Protein AF-A0A6B0Y0T6-F1 (afdb_monomer)

Secondary structure (DSSP, 8-state):
----EE--SSTTTS-TTTSTT-EE--S-HHHHHHHHT--TT-EEEE----HHHHHHHHHHHHHS--SEEEE-S-HHHHHHHHHHHHHTT--HHHHTTEESS-S--S---SHHHHHHHHHHHHHHHHH-TTSS--TT-

Organism: NCBI:txid2604844

Structure (mmCIF, N/CA/C/O backbone):
data_AF-A0A6B0Y0T6-F1
#
_entry.id   AF-A0A6B0Y0T6-F1
#
loop_
_atom_site.group_PDB
_atom_site.id
_atom_site.type_symbol
_atom_site.label_atom_id
_atom_site.label_alt_id
_atom_site.label_comp_id
_atom_site.label_asym_id
_atom_site.label_entity_id
_atom_site.label_seq_id
_atom_site.pdbx_PDB_ins_code
_atom_site.Cartn_x
_atom_site.Cartn_y
_atom_site.Cartn_z
_atom_site.occupancy
_atom_site.B_iso_or_equiv
_atom_site.auth_seq_id
_atom_site.auth_comp_id
_atom_site.auth_asym_id
_atom_site.auth_atom_id
_atom_site.pdbx_PDB_model_num
ATOM 1 N N . GLY A 1 1 ? -4.517 -17.921 -3.798 1.00 86.56 1 GLY A N 1
ATOM 2 C CA . GLY A 1 1 ? -3.474 -16.888 -3.679 1.00 86.56 1 GLY A CA 1
ATOM 3 C C . GLY A 1 1 ? -4.054 -15.558 -4.100 1.00 86.56 1 GLY A C 1
ATOM 4 O O . GLY A 1 1 ? -5.245 -15.515 -4.394 1.00 86.56 1 GLY A O 1
ATOM 5 N N . TYR A 1 2 ? -3.241 -14.508 -4.113 1.00 93.19 2 TYR A N 1
ATOM 6 C CA . TYR A 1 2 ? -3.598 -13.241 -4.753 1.00 93.19 2 TYR A CA 1
ATOM 7 C C . TYR A 1 2 ? -3.265 -13.329 -6.248 1.00 93.19 2 TYR A C 1
ATOM 9 O O . TYR A 1 2 ? -2.287 -13.985 -6.604 1.00 93.19 2 TYR A O 1
ATOM 17 N N . ASP A 1 3 ? -4.090 -12.717 -7.097 1.00 94.56 3 ASP A N 1
ATOM 18 C CA . ASP A 1 3 ? -3.724 -12.412 -8.484 1.00 94.56 3 ASP A CA 1
ATOM 19 C C . ASP A 1 3 ? -2.913 -11.114 -8.452 1.00 94.56 3 ASP A C 1
ATOM 21 O O . ASP A 1 3 ? -3.455 -10.060 -8.115 1.00 94.56 3 ASP A O 1
ATOM 25 N N . VAL A 1 4 ? -1.600 -11.213 -8.656 1.00 94.44 4 VAL A N 1
ATOM 26 C CA . VAL A 1 4 ? -0.666 -10.105 -8.426 1.00 94.44 4 VAL A CA 1
ATOM 27 C C . VAL A 1 4 ? -0.458 -9.329 -9.719 1.00 94.44 4 VAL A C 1
ATOM 29 O O . VAL A 1 4 ? -0.255 -9.903 -10.787 1.00 94.44 4 VAL A O 1
ATOM 32 N N . ALA A 1 5 ? -0.486 -8.003 -9.607 1.00 94.69 5 ALA A N 1
ATOM 33 C CA . ALA A 1 5 ? -0.094 -7.111 -10.681 1.00 94.69 5 ALA A CA 1
ATOM 34 C C . ALA A 1 5 ? 0.827 -6.012 -10.154 1.00 94.69 5 ALA A C 1
ATOM 36 O O . ALA A 1 5 ? 0.622 -5.480 -9.062 1.00 94.69 5 ALA A O 1
ATOM 37 N N . LEU A 1 6 ? 1.840 -5.683 -10.946 1.00 94.94 6 LEU A N 1
ATOM 38 C CA . LEU A 1 6 ? 2.824 -4.650 -10.661 1.00 94.94 6 LEU A CA 1
ATOM 39 C C . LEU A 1 6 ? 2.556 -3.436 -11.547 1.00 94.94 6 LEU A C 1
ATOM 41 O O . LEU A 1 6 ? 2.232 -3.581 -12.721 1.00 94.94 6 LEU A O 1
ATOM 45 N N . CYS A 1 7 ? 2.721 -2.238 -11.003 1.00 94.62 7 CYS A N 1
ATOM 46 C CA . CYS A 1 7 ? 2.662 -1.006 -11.777 1.00 94.62 7 CYS A CA 1
ATOM 47 C C . CYS A 1 7 ? 3.765 -0.071 -11.294 1.00 94.62 7 CYS A C 1
ATOM 49 O O . CYS A 1 7 ? 3.822 0.274 -10.112 1.00 94.62 7 CYS A O 1
ATOM 51 N N . ASP A 1 8 ? 4.653 0.315 -12.202 1.00 92.38 8 ASP A N 1
ATOM 52 C CA . ASP A 1 8 ? 5.632 1.367 -11.971 1.00 92.38 8 ASP A CA 1
ATOM 53 C C . ASP A 1 8 ? 5.873 2.070 -13.314 1.00 92.38 8 ASP A C 1
ATOM 55 O O . ASP A 1 8 ? 6.250 1.397 -14.274 1.00 92.38 8 ASP A O 1
ATOM 59 N N . PRO A 1 9 ? 5.679 3.397 -13.414 1.00 89.88 9 PRO A N 1
ATOM 60 C CA . PRO A 1 9 ? 5.883 4.129 -14.664 1.00 89.88 9 PRO A CA 1
ATOM 61 C C . PRO A 1 9 ? 7.372 4.250 -15.032 1.00 89.88 9 PRO A C 1
ATOM 63 O O . PRO A 1 9 ? 7.724 4.871 -16.033 1.00 89.88 9 PRO A O 1
ATOM 66 N N . ARG A 1 10 ? 8.273 3.720 -14.194 1.00 88.19 10 ARG A N 1
ATOM 67 C CA . ARG A 1 10 ? 9.717 3.708 -14.410 1.00 88.19 10 ARG A CA 1
ATOM 68 C C . ARG A 1 10 ? 10.132 2.308 -14.860 1.00 88.19 10 ARG A C 1
ATOM 70 O O . ARG A 1 10 ? 10.229 1.391 -14.043 1.00 88.19 10 ARG A O 1
ATOM 77 N N . ASP A 1 11 ? 10.494 2.181 -16.133 1.00 74.69 11 ASP A N 1
ATOM 78 C CA . ASP A 1 11 ? 10.886 0.912 -16.774 1.00 74.69 11 ASP A CA 1
ATOM 79 C C . ASP A 1 11 ? 11.998 0.141 -16.036 1.00 74.69 11 ASP A C 1
ATOM 81 O O . ASP A 1 11 ? 12.087 -1.083 -16.109 1.00 74.69 11 ASP A O 1
ATOM 85 N N . SER A 1 12 ? 12.859 0.838 -15.289 1.00 76.81 12 SER A N 1
ATOM 86 C CA . SER A 1 12 ? 13.937 0.218 -14.509 1.00 76.81 12 SER A CA 1
ATOM 87 C C . SER A 1 12 ? 13.465 -0.497 -13.237 1.00 76.81 12 SER A C 1
ATOM 89 O O . SER A 1 12 ? 14.224 -1.278 -12.658 1.00 76.81 12 SER A O 1
ATOM 91 N N . PHE A 1 13 ? 12.239 -0.241 -12.774 1.00 75.44 13 PHE A N 1
ATOM 92 C CA . PHE A 1 13 ? 11.710 -0.790 -11.526 1.00 75.44 13 PHE A CA 1
ATOM 93 C C . PHE A 1 13 ? 10.759 -1.962 -11.748 1.00 75.44 13 PHE A C 1
ATOM 95 O O . PHE A 1 13 ? 10.817 -2.911 -10.961 1.00 75.44 13 PHE A O 1
ATOM 102 N N . ALA A 1 14 ? 9.959 -1.925 -12.814 1.00 76.62 14 ALA A N 1
ATOM 103 C CA . ALA A 1 14 ? 8.985 -2.949 -13.169 1.00 76.62 14 ALA A CA 1
ATOM 104 C C . ALA A 1 14 ? 9.295 -3.519 -14.561 1.00 76.62 14 ALA A C 1
ATOM 106 O O . ALA A 1 14 ? 8.908 -2.958 -15.580 1.00 76.62 14 ALA A O 1
ATOM 107 N N . SER A 1 15 ? 10.011 -4.644 -14.599 1.00 80.69 15 SER A N 1
ATOM 108 C CA . SER A 1 15 ? 10.348 -5.334 -15.845 1.00 80.69 15 SER A CA 1
ATOM 109 C C . SER A 1 15 ? 10.187 -6.846 -15.709 1.00 80.69 15 SER A C 1
ATOM 111 O O . SER A 1 15 ? 10.392 -7.414 -14.632 1.00 80.69 15 SER A O 1
ATOM 113 N N . ALA A 1 16 ? 9.870 -7.512 -16.821 1.00 82.06 16 ALA A N 1
ATOM 114 C CA . ALA A 1 16 ? 9.747 -8.970 -16.875 1.00 82.06 16 ALA A CA 1
ATOM 115 C C . ALA A 1 16 ? 11.064 -9.700 -16.552 1.00 82.06 16 ALA A C 1
ATOM 117 O O . ALA A 1 16 ? 11.039 -10.846 -16.118 1.00 82.06 16 ALA A O 1
ATOM 118 N N . GLU A 1 17 ? 12.215 -9.045 -16.731 1.00 85.88 17 GLU A N 1
ATOM 119 C CA . GLU A 1 17 ? 13.512 -9.589 -16.313 1.00 85.88 17 GLU A CA 1
ATOM 120 C C . GLU A 1 17 ? 13.613 -9.680 -14.784 1.00 85.88 17 GLU A C 1
ATOM 122 O O . GLU A 1 17 ? 14.126 -10.661 -14.248 1.00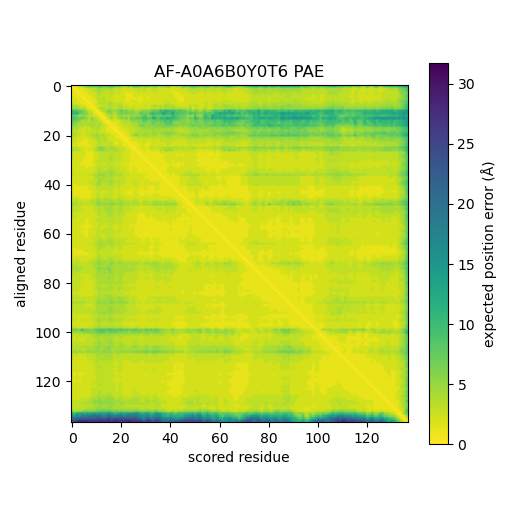 85.88 17 GLU A O 1
ATOM 127 N N . ARG A 1 18 ? 13.087 -8.675 -14.071 1.00 84.81 18 ARG A N 1
ATOM 128 C CA . ARG A 1 18 ? 13.112 -8.622 -12.606 1.00 84.81 18 ARG A CA 1
ATOM 129 C C . ARG A 1 18 ? 12.000 -9.452 -11.967 1.00 84.81 18 ARG A C 1
ATOM 131 O O . ARG A 1 18 ? 12.222 -10.040 -10.911 1.00 84.81 18 ARG A O 1
ATOM 138 N N . PHE A 1 19 ? 10.828 -9.490 -12.598 1.00 88.56 19 PHE A N 1
ATOM 139 C CA . PHE A 1 19 ? 9.658 -10.234 -12.129 1.00 88.56 19 PHE A CA 1
ATOM 140 C C . PHE A 1 19 ? 9.107 -11.132 -13.248 1.00 88.56 19 PHE A C 1
ATOM 142 O O . PHE A 1 19 ? 8.092 -10.813 -13.875 1.00 88.56 19 PHE A O 1
ATOM 149 N N . PRO A 1 20 ? 9.798 -12.243 -13.552 1.00 89.12 20 PRO A N 1
ATOM 150 C CA . PRO A 1 20 ? 9.399 -13.129 -14.635 1.00 89.12 20 PRO A CA 1
ATOM 151 C C . PRO A 1 20 ? 8.064 -13.812 -14.326 1.00 89.12 20 PRO A C 1
ATOM 153 O O . PRO A 1 20 ? 7.913 -14.460 -13.295 1.00 89.12 20 PRO A O 1
ATOM 156 N N . GLY A 1 21 ? 7.116 -13.704 -15.260 1.00 88.38 21 GLY A N 1
ATOM 157 C CA . GLY A 1 21 ? 5.792 -14.329 -15.157 1.00 88.38 21 GLY A CA 1
ATOM 158 C C . GLY A 1 21 ? 4.738 -13.503 -14.416 1.00 88.38 21 GLY A C 1
ATOM 159 O O . GLY A 1 21 ? 3.585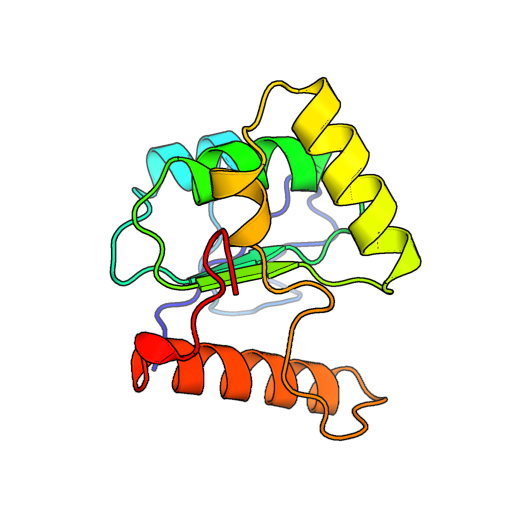 -13.926 -14.376 1.00 88.38 21 GLY A O 1
ATOM 160 N N . GLU A 1 22 ? 5.101 -12.334 -13.883 1.00 92.12 22 GLU A N 1
ATOM 161 C CA . GLU A 1 22 ? 4.156 -11.434 -13.219 1.00 92.12 22 GLU A CA 1
ATOM 162 C C . GLU A 1 22 ? 3.409 -10.542 -14.218 1.00 92.12 22 GLU A C 1
ATOM 164 O O . GLU A 1 22 ? 3.919 -10.196 -15.290 1.00 92.12 22 GLU A O 1
ATOM 169 N N . ARG A 1 23 ? 2.183 -10.146 -13.856 1.00 92.94 23 ARG A N 1
ATOM 170 C CA . ARG A 1 23 ? 1.390 -9.198 -14.646 1.00 92.94 23 ARG A CA 1
ATOM 171 C C . ARG A 1 23 ? 1.864 -7.772 -14.378 1.00 92.94 23 ARG A C 1
ATOM 173 O O . ARG A 1 23 ? 1.995 -7.370 -13.225 1.00 92.94 23 ARG A O 1
ATOM 180 N N . PHE A 1 24 ? 2.019 -6.983 -15.435 1.00 92.56 24 PHE A N 1
ATOM 181 C CA . PHE A 1 24 ? 2.281 -5.549 -15.341 1.00 92.56 24 PHE A CA 1
ATOM 182 C C . PHE A 1 24 ? 1.059 -4.764 -15.811 1.00 92.56 24 PHE A C 1
ATOM 184 O O . PHE A 1 24 ? 0.477 -5.095 -16.843 1.00 92.56 24 PHE A O 1
ATOM 191 N N . LEU A 1 25 ? 0.654 -3.755 -15.043 1.00 93.12 25 LEU A N 1
ATOM 192 C CA . LEU A 1 25 ? -0.319 -2.762 -15.485 1.00 93.12 25 LEU A CA 1
ATOM 193 C C . LEU A 1 25 ? 0.436 -1.612 -16.153 1.00 93.12 25 LEU A C 1
ATOM 195 O O . LEU A 1 25 ? 1.417 -1.109 -15.600 1.00 93.12 25 LEU A O 1
ATOM 199 N N . GLU A 1 26 ? -0.017 -1.218 -17.339 1.00 89.19 26 GLU A N 1
ATOM 200 C CA . GLU A 1 26 ? 0.603 -0.155 -18.130 1.00 89.19 26 GLU A CA 1
ATOM 201 C C . GLU A 1 26 ? 0.212 1.238 -17.618 1.00 89.19 26 GLU A C 1
ATOM 203 O O . GLU A 1 26 ? -0.903 1.442 -17.142 1.00 89.19 26 GLU A O 1
ATOM 208 N N . GLY A 1 27 ? 1.116 2.206 -17.787 1.00 91.06 27 GLY A N 1
ATOM 209 C CA . GLY A 1 27 ? 0.855 3.617 -17.504 1.00 91.06 27 GLY A CA 1
ATOM 210 C C . GLY A 1 27 ? 1.234 4.063 -16.093 1.00 91.06 27 GLY A C 1
ATOM 211 O O . GLY A 1 27 ? 2.010 3.412 -15.387 1.00 91.06 27 GLY A O 1
ATOM 212 N N . TRP A 1 28 ? 0.723 5.233 -15.709 1.00 95.56 28 TRP A N 1
ATOM 213 C CA . TRP A 1 28 ? 0.895 5.749 -14.354 1.00 95.56 28 TRP A CA 1
ATOM 214 C C . TRP A 1 28 ? -0.005 4.992 -13.367 1.00 95.56 28 TRP A C 1
ATOM 216 O O . TRP A 1 28 ? -1.081 4.544 -13.758 1.00 95.56 28 TRP A O 1
ATOM 226 N N . PRO A 1 29 ? 0.390 4.816 -12.089 1.00 96.62 29 PRO A N 1
ATOM 227 C CA . PRO A 1 29 ? -0.352 3.930 -11.192 1.00 96.62 29 PRO A CA 1
ATOM 228 C C . PRO A 1 29 ? -1.785 4.364 -10.890 1.00 96.62 29 PRO A C 1
ATOM 230 O O . PRO A 1 29 ? -2.624 3.511 -10.639 1.00 96.62 29 PRO A O 1
ATOM 233 N N . ASP A 1 30 ? -2.093 5.656 -10.916 1.00 97.38 30 ASP A N 1
ATOM 234 C CA . ASP A 1 30 ? -3.469 6.151 -10.847 1.00 97.38 30 ASP A CA 1
ATOM 235 C C . ASP A 1 30 ? -4.295 5.705 -12.059 1.00 97.38 30 ASP A C 1
ATOM 237 O O . ASP A 1 30 ? -5.312 5.037 -11.879 1.00 97.38 30 ASP A O 1
ATOM 241 N N . GLU A 1 31 ? -3.818 5.977 -13.276 1.00 97.31 31 GLU A N 1
ATOM 242 C CA . GLU A 1 31 ? -4.477 5.561 -14.525 1.00 97.31 31 GLU A CA 1
ATOM 243 C C . GLU A 1 31 ? -4.641 4.032 -14.596 1.00 97.31 31 GLU A C 1
ATOM 245 O O . GLU A 1 31 ? -5.701 3.512 -14.952 1.00 97.31 31 GLU A O 1
ATOM 250 N N . ALA A 1 32 ? -3.599 3.300 -14.201 1.00 96.69 32 ALA A N 1
ATOM 251 C CA . ALA A 1 32 ? -3.582 1.846 -14.166 1.00 96.69 32 ALA A CA 1
ATOM 252 C C . ALA A 1 32 ? -4.592 1.274 -13.162 1.00 96.69 32 ALA A C 1
ATOM 254 O O . ALA A 1 32 ? -5.270 0.292 -13.469 1.00 96.69 32 ALA A O 1
ATOM 255 N N . LEU A 1 33 ? -4.712 1.867 -11.968 1.00 97.56 33 LEU A N 1
ATOM 256 C CA . LEU A 1 33 ? -5.693 1.446 -10.965 1.00 97.56 33 LEU A CA 1
ATOM 257 C C . LEU A 1 33 ? -7.127 1.749 -11.420 1.00 97.56 33 LEU A C 1
ATOM 259 O O . 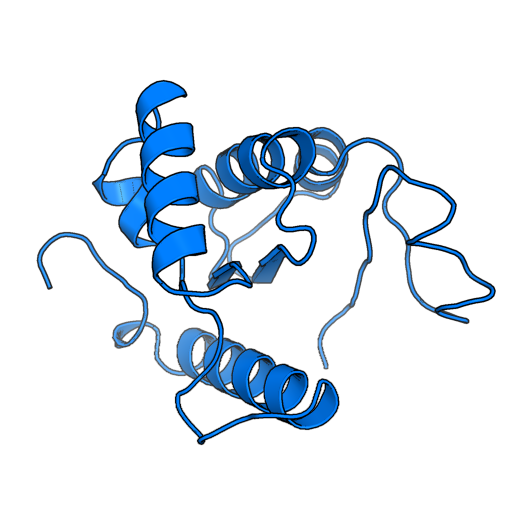LEU A 1 33 ? -8.003 0.899 -11.251 1.00 97.56 33 LEU A O 1
ATOM 263 N N . GLU A 1 34 ? -7.367 2.912 -12.032 1.00 96.75 34 GLU A N 1
ATOM 264 C CA . GLU A 1 34 ? -8.675 3.263 -12.602 1.00 96.75 34 GLU A CA 1
ATOM 265 C C . GLU A 1 34 ? -9.089 2.273 -13.696 1.00 96.75 34 GLU A C 1
ATOM 267 O O . GLU A 1 34 ? -10.196 1.732 -13.656 1.00 96.75 34 GLU A O 1
ATOM 272 N N . ALA A 1 35 ? -8.186 1.978 -14.634 1.00 96.69 35 ALA A N 1
ATOM 273 C CA . ALA A 1 35 ? -8.433 1.025 -15.712 1.00 96.69 35 ALA A CA 1
ATOM 274 C C . ALA A 1 35 ? -8.596 -0.417 -15.205 1.00 96.69 35 ALA A C 1
ATOM 276 O O . ALA A 1 35 ? -9.371 -1.188 -15.773 1.00 96.69 35 ALA A O 1
ATOM 277 N N . HIS A 1 36 ? -7.873 -0.792 -14.145 1.00 95.62 36 HIS A N 1
ATOM 278 C CA . HIS A 1 36 ? -7.958 -2.128 -13.563 1.00 95.62 36 HIS A CA 1
ATOM 279 C C . HIS A 1 36 ? -9.295 -2.386 -12.852 1.00 95.62 36 HIS A C 1
ATOM 281 O O . HIS A 1 36 ? -9.767 -3.522 -12.861 1.00 95.62 36 HIS A O 1
ATOM 287 N N . GLY A 1 37 ? -9.912 -1.350 -12.275 1.00 95.19 37 GLY A N 1
ATOM 288 C CA . GLY 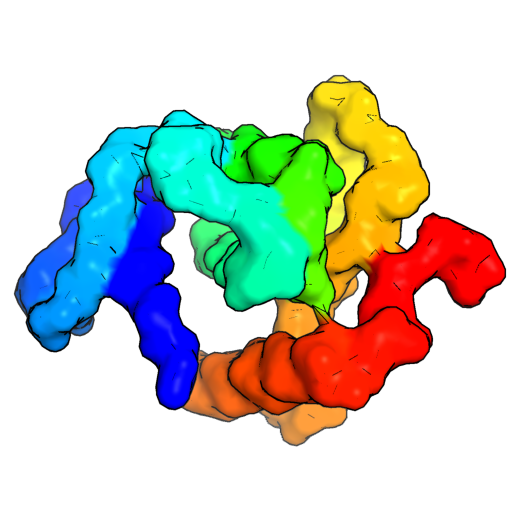A 1 37 ? -11.169 -1.464 -11.536 1.00 95.19 37 GLY A CA 1
ATOM 289 C C . GLY A 1 37 ? -10.966 -2.032 -10.131 1.00 95.19 37 GLY A C 1
ATOM 290 O O . GLY A 1 37 ? -11.250 -3.198 -9.871 1.00 95.19 37 GLY A O 1
ATOM 291 N N . VAL A 1 38 ? -10.475 -1.196 -9.214 1.00 97.88 38 VAL A N 1
ATOM 292 C CA . VAL A 1 38 ? -10.245 -1.569 -7.809 1.00 97.88 38 VAL A CA 1
ATOM 293 C C . VAL A 1 38 ? -11.578 -1.786 -7.080 1.00 97.88 38 VAL A C 1
ATOM 295 O O . VAL A 1 38 ? -12.387 -0.864 -6.971 1.00 97.88 38 VAL A O 1
ATOM 298 N N . ASP A 1 39 ? -11.791 -2.990 -6.547 1.00 97.12 39 ASP A N 1
ATOM 299 C CA . ASP A 1 39 ? -13.041 -3.405 -5.902 1.00 97.12 39 ASP A CA 1
ATOM 300 C C . ASP A 1 39 ? -12.848 -3.875 -4.446 1.00 97.12 39 ASP A C 1
ATOM 302 O O . ASP A 1 39 ? -11.746 -3.870 -3.889 1.00 97.12 39 ASP A O 1
ATOM 306 N N . ALA A 1 40 ? -13.936 -4.324 -3.812 1.00 96.88 40 ALA A N 1
ATOM 307 C CA . ALA A 1 40 ? -13.948 -4.816 -2.431 1.00 96.88 40 ALA A CA 1
ATOM 308 C C . ALA A 1 40 ? -13.093 -6.075 -2.170 1.00 96.88 40 ALA A C 1
ATOM 310 O O . ALA A 1 40 ? -12.964 -6.515 -1.024 1.00 96.88 40 ALA A O 1
ATOM 311 N N . ARG A 1 41 ? -12.520 -6.691 -3.207 1.00 96.38 41 ARG A N 1
ATOM 312 C CA . ARG A 1 41 ? -11.604 -7.836 -3.133 1.00 96.38 41 ARG A CA 1
ATOM 313 C C . ARG A 1 41 ? -10.177 -7.469 -3.538 1.00 96.38 41 ARG A C 1
ATOM 315 O O . ARG A 1 41 ? -9.307 -8.340 -3.485 1.00 96.38 41 ARG A O 1
ATOM 322 N N . THR A 1 42 ? -9.918 -6.213 -3.887 1.00 98.06 42 THR A N 1
ATOM 323 C CA . THR A 1 42 ? -8.584 -5.705 -4.198 1.00 98.06 42 THR A CA 1
ATOM 324 C C . THR A 1 42 ? -7.868 -5.207 -2.941 1.00 98.06 42 THR A C 1
ATOM 326 O O . THR A 1 42 ? -8.445 -4.517 -2.097 1.00 98.06 42 THR A O 1
ATOM 329 N N . ALA A 1 43 ? -6.582 -5.540 -2.840 1.00 98.31 43 ALA A N 1
ATOM 330 C CA . ALA A 1 43 ? -5.636 -4.905 -1.933 1.00 98.31 43 ALA A CA 1
ATOM 331 C C . ALA A 1 43 ? -4.670 -4.053 -2.756 1.00 98.31 43 ALA A C 1
ATOM 333 O O . ALA A 1 43 ? -4.134 -4.534 -3.755 1.00 98.31 43 ALA A O 1
ATOM 334 N N . VAL A 1 44 ? -4.427 -2.816 -2.331 1.00 98.31 44 VAL A N 1
ATOM 335 C CA . VAL A 1 44 ? -3.472 -1.909 -2.980 1.00 98.31 44 VAL A CA 1
ATOM 336 C C . VAL A 1 44 ? -2.314 -1.656 -2.026 1.00 98.31 44 VAL A C 1
ATOM 338 O O . VAL A 1 44 ? -2.537 -1.307 -0.870 1.00 98.31 44 VAL A O 1
ATOM 341 N N . VAL A 1 45 ? -1.076 -1.816 -2.499 1.00 97.94 45 VAL A N 1
ATOM 342 C CA . VAL A 1 45 ? 0.129 -1.551 -1.702 1.00 97.94 45 VAL A CA 1
ATOM 343 C C . VAL A 1 45 ? 1.075 -0.651 -2.481 1.00 97.94 45 VAL A C 1
ATOM 345 O O . VAL A 1 45 ? 1.487 -0.977 -3.590 1.00 97.94 45 VAL A O 1
ATOM 348 N N . THR A 1 46 ? 1.439 0.481 -1.885 1.00 97.06 46 THR A N 1
ATOM 349 C CA . THR A 1 46 ? 2.380 1.445 -2.474 1.00 97.06 46 THR A CA 1
ATOM 350 C C . THR A 1 46 ? 3.770 1.293 -1.861 1.00 97.06 46 THR A C 1
ATOM 352 O O . THR A 1 46 ? 3.921 1.271 -0.636 1.00 97.06 46 THR A O 1
ATOM 355 N N . LEU A 1 47 ? 4.792 1.181 -2.716 1.00 94.25 47 LEU A N 1
ATOM 356 C CA . LEU A 1 47 ? 6.171 0.856 -2.320 1.00 94.25 47 LEU A CA 1
ATOM 357 C C . LEU A 1 47 ? 7.205 1.914 -2.754 1.00 94.25 47 LEU A C 1
ATOM 359 O O . LEU A 1 47 ? 8.390 1.756 -2.465 1.00 94.25 47 LEU A O 1
ATOM 363 N N . SER A 1 48 ? 6.802 2.970 -3.474 1.00 89.88 48 SER A N 1
ATOM 364 C CA . SER A 1 48 ? 7.757 3.858 -4.157 1.00 89.88 48 SER A CA 1
ATOM 365 C C . SER A 1 48 ? 8.378 4.924 -3.249 1.00 89.88 48 SER A C 1
ATOM 367 O O . SER A 1 48 ? 9.508 5.351 -3.495 1.00 89.88 48 SER A O 1
ATOM 369 N N . HIS A 1 49 ? 7.640 5.363 -2.221 1.00 88.19 49 HIS A N 1
ATOM 370 C CA . HIS A 1 49 ? 7.925 6.549 -1.402 1.00 88.19 49 HIS A CA 1
ATOM 371 C C . HIS A 1 49 ? 7.999 7.874 -2.184 1.00 88.19 49 HIS A C 1
ATOM 373 O O . HIS A 1 49 ? 8.311 8.903 -1.581 1.00 88.19 49 HIS A O 1
ATOM 379 N N . ASP A 1 50 ? 7.738 7.878 -3.493 1.00 92.31 50 ASP A N 1
ATOM 380 C CA . ASP A 1 50 ? 7.722 9.082 -4.315 1.00 92.31 50 ASP A CA 1
ATOM 381 C C . ASP A 1 50 ? 6.310 9.679 -4.288 1.00 92.31 50 ASP A C 1
ATOM 383 O O . ASP A 1 50 ? 5.388 9.069 -4.832 1.00 92.31 50 ASP A O 1
ATOM 387 N N . PRO A 1 51 ? 6.095 10.870 -3.699 1.00 91.25 51 PRO A N 1
ATOM 388 C CA . PRO A 1 51 ? 4.772 11.480 -3.645 1.00 91.25 51 PRO A CA 1
ATOM 389 C C . PRO A 1 51 ? 4.150 11.720 -5.023 1.00 91.25 51 PRO A C 1
ATOM 391 O O . PRO A 1 51 ? 2.926 11.745 -5.115 1.00 91.25 51 PRO A O 1
ATOM 394 N N . LYS A 1 52 ? 4.954 11.880 -6.084 1.00 93.31 52 LYS A N 1
ATOM 395 C CA . LYS A 1 52 ? 4.440 12.045 -7.453 1.00 93.31 52 LYS A CA 1
ATOM 396 C C . LYS A 1 52 ? 3.802 10.769 -7.999 1.00 93.31 52 LYS A C 1
ATOM 398 O O . LYS A 1 52 ? 2.981 10.863 -8.900 1.00 93.31 52 LYS A O 1
ATOM 403 N N . ILE A 1 53 ? 4.186 9.611 -7.464 1.00 94.69 53 ILE A N 1
ATOM 404 C CA . ILE A 1 53 ? 3.683 8.294 -7.862 1.00 94.69 53 ILE A CA 1
ATOM 405 C C . ILE A 1 53 ? 2.641 7.808 -6.846 1.00 94.69 53 ILE A C 1
ATOM 407 O O . ILE A 1 53 ? 1.521 7.466 -7.216 1.00 94.69 53 ILE A O 1
ATOM 411 N N . ASP A 1 54 ? 2.982 7.823 -5.555 1.00 95.44 54 ASP A N 1
ATOM 412 C CA . ASP A 1 54 ? 2.131 7.285 -4.492 1.00 95.44 54 ASP A CA 1
ATOM 413 C C . ASP A 1 54 ? 0.868 8.139 -4.282 1.00 95.44 54 ASP A C 1
ATOM 415 O O . ASP A 1 54 ? -0.204 7.581 -4.072 1.00 95.44 54 ASP A O 1
ATOM 419 N N . THR A 1 55 ? 0.944 9.478 -4.329 1.00 96.56 55 THR A N 1
ATOM 420 C CA . THR A 1 55 ? -0.215 10.329 -3.979 1.00 96.56 55 THR A CA 1
ATOM 421 C C . THR A 1 55 ? -1.374 10.172 -4.968 1.00 96.56 55 THR A C 1
ATOM 423 O O . THR A 1 55 ? -2.494 9.950 -4.502 1.00 96.56 55 THR A O 1
ATOM 426 N N . PRO A 1 56 ? -1.167 10.234 -6.302 1.00 97.25 56 PRO A N 1
ATOM 427 C CA . PRO A 1 56 ? -2.244 9.972 -7.258 1.00 97.25 56 PRO A CA 1
ATOM 428 C C . PRO A 1 56 ? -2.825 8.559 -7.111 1.00 97.25 56 PRO A C 1
ATOM 430 O O . PRO A 1 56 ? -4.041 8.409 -7.012 1.00 97.25 56 PRO A O 1
ATOM 433 N N . ALA A 1 57 ? -1.971 7.539 -6.975 1.00 97.88 57 ALA A N 1
ATOM 434 C CA . ALA A 1 57 ? -2.401 6.149 -6.807 1.00 97.88 57 ALA A CA 1
ATOM 435 C C . ALA A 1 57 ? -3.265 5.948 -5.552 1.00 97.88 57 ALA A C 1
ATOM 437 O O . ALA A 1 57 ? -4.310 5.298 -5.589 1.00 97.88 57 ALA A O 1
ATOM 438 N N . LEU A 1 58 ? -2.856 6.544 -4.428 1.00 98.12 58 LEU A N 1
ATOM 439 C CA . LEU A 1 58 ? -3.611 6.487 -3.178 1.00 98.12 58 LEU A CA 1
ATOM 440 C C . LEU A 1 58 ? -4.951 7.203 -3.291 1.00 98.12 58 LEU A C 1
ATOM 442 O O . LEU A 1 58 ? -5.908 6.736 -2.691 1.00 98.12 58 LEU A O 1
ATOM 446 N N . ARG A 1 59 ? -5.063 8.299 -4.051 1.00 98.25 59 ARG A N 1
ATOM 447 C CA . ARG A 1 59 ? -6.360 8.963 -4.265 1.00 98.25 59 ARG A CA 1
ATOM 448 C C . ARG A 1 59 ? -7.359 8.025 -4.939 1.00 98.25 59 ARG A C 1
ATOM 450 O O . ARG A 1 59 ? -8.500 7.964 -4.491 1.00 98.25 59 ARG A O 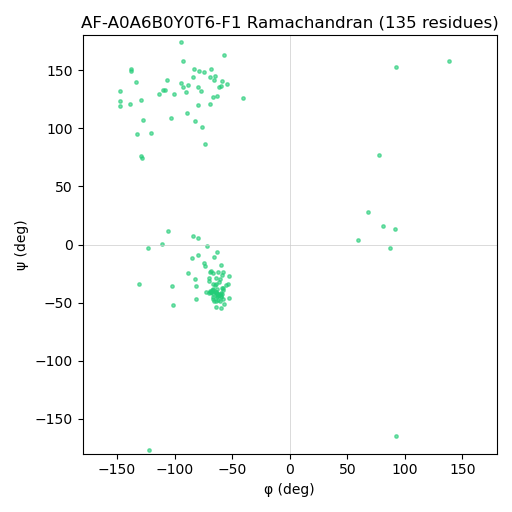1
ATOM 457 N N . VAL A 1 60 ? -6.914 7.270 -5.945 1.00 98.31 60 VAL A N 1
ATOM 458 C CA . VAL A 1 60 ? -7.734 6.250 -6.621 1.00 98.31 60 VAL A CA 1
ATOM 459 C C . VAL A 1 60 ? -8.064 5.093 -5.676 1.00 98.31 60 VAL A C 1
ATOM 461 O O . VAL A 1 60 ? -9.212 4.675 -5.568 1.00 98.31 60 VAL A O 1
ATOM 464 N N . ALA A 1 61 ? -7.082 4.595 -4.921 1.00 98.25 61 ALA A N 1
ATOM 465 C CA . ALA A 1 61 ? -7.325 3.519 -3.963 1.00 98.25 61 ALA A CA 1
ATOM 466 C C . 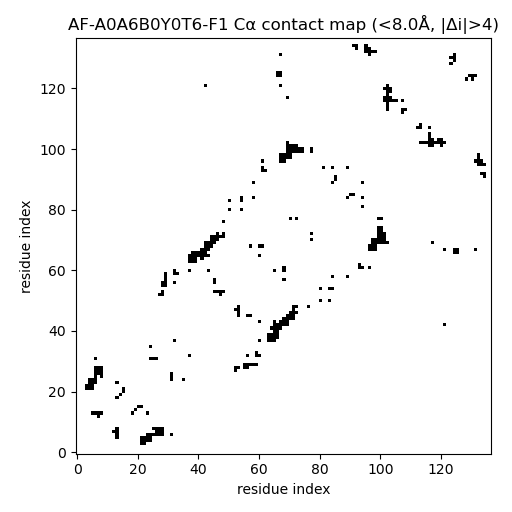ALA A 1 61 ? -8.318 3.939 -2.862 1.00 98.25 61 ALA A C 1
ATOM 468 O O . ALA A 1 61 ? -9.229 3.185 -2.525 1.00 98.25 61 ALA A O 1
ATOM 469 N N . LEU A 1 62 ? -8.185 5.153 -2.326 1.00 98.00 62 LEU A N 1
ATOM 470 C CA . LEU A 1 62 ? -9.031 5.687 -1.257 1.00 98.00 62 LEU A CA 1
ATOM 471 C C . LEU A 1 62 ? -10.464 5.988 -1.710 1.00 98.00 62 LEU A C 1
ATOM 473 O O . LEU A 1 62 ? -11.375 5.896 -0.888 1.00 98.00 62 LEU A O 1
ATOM 477 N N . SER A 1 63 ? -10.674 6.320 -2.987 1.00 97.25 63 SER A N 1
ATOM 478 C CA . SER A 1 63 ? -12.014 6.487 -3.566 1.00 97.25 63 SER A CA 1
ATOM 479 C C 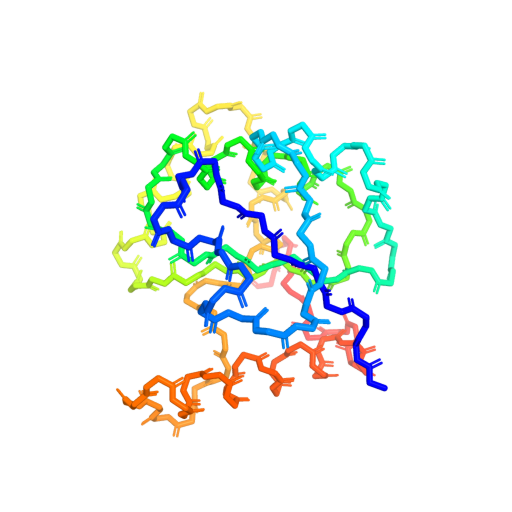. SER A 1 63 ? -12.690 5.157 -3.924 1.00 97.25 63 SER A C 1
ATOM 481 O O . SER A 1 63 ? -13.882 5.143 -4.227 1.00 97.25 63 SER A O 1
ATOM 483 N N . SER A 1 64 ? -11.956 4.042 -3.858 1.00 97.75 64 SER A N 1
ATOM 484 C CA . SER A 1 64 ? -12.446 2.699 -4.173 1.00 97.75 64 SER A CA 1
ATOM 485 C C . SER A 1 64 ? -12.942 1.922 -2.946 1.00 97.75 64 SER A C 1
ATOM 487 O O . SER A 1 64 ? -12.741 2.310 -1.786 1.00 97.75 64 SER A O 1
ATOM 489 N N . GLU A 1 65 ? -13.515 0.745 -3.199 1.00 96.44 65 GLU A N 1
ATOM 490 C CA . GLU A 1 65 ? -13.929 -0.205 -2.162 1.00 96.44 65 GLU A CA 1
ATOM 491 C C . GLU A 1 65 ? -12.795 -1.117 -1.659 1.00 96.44 65 GLU A C 1
ATOM 493 O O . GLU A 1 65 ? -13.072 -2.004 -0.852 1.00 96.44 65 GLU A O 1
ATOM 498 N N . ALA A 1 66 ? -11.534 -0.893 -2.072 1.00 98.25 66 ALA A N 1
ATOM 499 C CA . ALA A 1 66 ? -10.378 -1.709 -1.680 1.00 98.25 66 ALA A CA 1
ATOM 500 C C . ALA A 1 66 ? -10.416 -2.102 -0.198 1.00 98.25 66 ALA A C 1
ATOM 502 O O . ALA A 1 66 ? -10.515 -1.247 0.694 1.00 98.25 66 ALA A O 1
ATOM 503 N N . PHE A 1 67 ? -10.313 -3.403 0.079 1.00 97.69 67 PHE A N 1
ATOM 504 C CA . PHE A 1 67 ? -10.405 -3.888 1.456 1.00 97.69 67 PHE A CA 1
ATOM 505 C C . PHE A 1 67 ? -9.151 -3.564 2.276 1.00 97.69 67 PHE A C 1
ATOM 507 O O . PHE A 1 67 ? -9.201 -3.628 3.505 1.00 97.69 67 PHE A O 1
ATOM 514 N N . TYR A 1 68 ? -8.046 -3.252 1.594 1.00 98.38 68 TYR A N 1
ATOM 515 C CA . TYR A 1 68 ? -6.748 -2.955 2.179 1.00 98.38 68 TYR A CA 1
ATOM 516 C C . TYR A 1 68 ? -5.987 -1.934 1.333 1.00 98.38 68 TYR A C 1
ATOM 518 O O . TYR A 1 68 ? -5.889 -2.090 0.112 1.00 98.38 68 TYR A O 1
ATOM 526 N N . ILE A 1 69 ? -5.438 -0.909 1.989 1.00 98.50 69 ILE A N 1
ATOM 527 C CA . ILE A 1 69 ? -4.644 0.149 1.359 1.00 98.50 69 ILE A CA 1
ATOM 528 C C . ILE A 1 69 ? -3.372 0.332 2.188 1.00 98.50 69 ILE A C 1
ATOM 530 O O . ILE A 1 69 ? -3.355 1.047 3.185 1.00 98.50 69 ILE A O 1
ATOM 534 N N . GLY A 1 70 ? -2.304 -0.341 1.771 1.00 98.00 70 GLY A N 1
ATOM 535 C CA . GLY A 1 70 ? -1.015 -0.350 2.451 1.00 98.00 70 GLY A CA 1
ATOM 536 C C . GLY A 1 70 ? -0.037 0.686 1.898 1.00 98.00 70 GLY A C 1
ATOM 537 O O . GLY A 1 70 ? 0.104 0.878 0.684 1.00 98.00 70 GLY A O 1
ATOM 538 N N . ALA A 1 71 ? 0.694 1.336 2.796 1.00 97.38 71 ALA A N 1
ATOM 539 C CA . ALA A 1 71 ? 1.679 2.356 2.466 1.00 97.38 71 ALA A CA 1
ATOM 540 C C . ALA A 1 71 ? 3.040 2.071 3.107 1.00 97.38 71 ALA A C 1
ATOM 542 O O . ALA A 1 71 ? 3.230 2.287 4.308 1.00 97.38 71 ALA A O 1
ATOM 543 N N . LEU A 1 72 ? 4.024 1.654 2.302 1.00 95.44 72 LEU A N 1
ATOM 544 C CA . LEU A 1 72 ? 5.386 1.479 2.803 1.00 95.44 72 LEU A CA 1
ATOM 545 C C . LEU A 1 72 ? 5.996 2.823 3.225 1.00 95.44 72 LEU A C 1
ATOM 547 O O . LEU A 1 72 ? 5.786 3.872 2.602 1.00 95.44 72 LEU A O 1
ATOM 551 N N . GLY A 1 73 ? 6.757 2.778 4.317 1.00 91.81 73 GLY A N 1
ATOM 552 C CA . GLY A 1 73 ? 7.568 3.887 4.797 1.00 91.81 73 GLY A CA 1
ATOM 553 C C . GLY A 1 73 ? 7.510 4.054 6.311 1.00 91.81 73 GLY A C 1
ATOM 554 O O . GLY A 1 73 ? 6.570 3.633 6.973 1.00 91.81 73 GLY A O 1
ATOM 555 N N . SER A 1 74 ? 8.531 4.710 6.865 1.00 91.94 74 SER A N 1
ATOM 556 C CA . SER A 1 74 ? 8.573 5.080 8.288 1.00 91.94 74 SER A CA 1
ATOM 557 C C . SER A 1 74 ? 7.369 5.938 8.704 1.00 91.94 74 SER A C 1
ATOM 559 O O . SER A 1 74 ? 6.776 6.608 7.858 1.00 91.94 74 SER A O 1
ATOM 561 N N . SER A 1 75 ? 7.093 6.064 10.007 1.00 92.25 75 SER A N 1
ATOM 562 C CA . SER A 1 75 ? 6.057 6.980 10.525 1.00 92.25 75 SER A CA 1
ATOM 563 C C . SER A 1 75 ? 6.243 8.421 10.025 1.00 92.25 75 SER A C 1
ATOM 565 O O . SER A 1 75 ? 5.280 9.114 9.716 1.00 92.25 75 SER A O 1
ATOM 567 N N . ARG A 1 76 ? 7.497 8.861 9.846 1.00 94.44 76 ARG A N 1
ATOM 568 C CA . ARG A 1 76 ? 7.825 10.164 9.245 1.00 94.44 76 ARG A CA 1
ATOM 569 C C . ARG A 1 76 ? 7.437 10.246 7.764 1.00 94.44 76 ARG A C 1
ATOM 571 O O . ARG A 1 76 ? 7.008 11.301 7.308 1.00 94.44 76 ARG A O 1
ATOM 578 N N . THR A 1 77 ? 7.623 9.168 7.003 1.00 94.38 77 THR A N 1
ATOM 579 C CA . THR A 1 77 ? 7.187 9.084 5.598 1.00 94.38 77 THR A CA 1
ATOM 580 C C . THR A 1 77 ? 5.664 9.098 5.519 1.00 94.38 77 THR A C 1
ATOM 582 O O . THR A 1 77 ? 5.105 9.826 4.704 1.00 94.38 77 THR A O 1
ATOM 585 N N . HIS A 1 78 ? 4.996 8.357 6.405 1.00 95.44 78 HIS A N 1
ATOM 586 C CA . HIS A 1 78 ? 3.542 8.343 6.494 1.00 95.44 78 HIS A CA 1
ATOM 587 C C . HIS A 1 78 ? 2.970 9.729 6.844 1.00 95.44 78 HIS A C 1
ATOM 589 O O . HIS A 1 78 ? 2.080 10.201 6.151 1.00 95.44 78 HIS A O 1
ATOM 595 N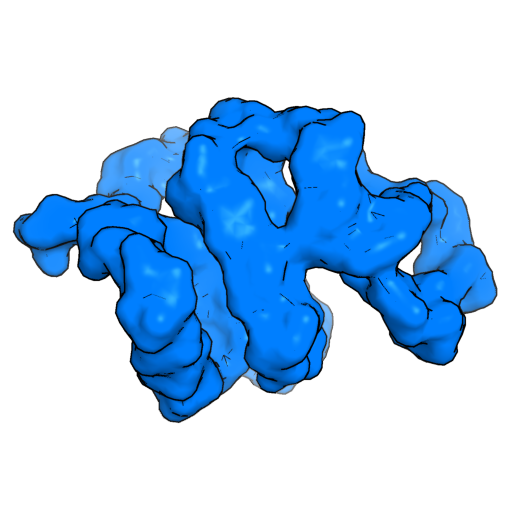 N . ALA A 1 79 ? 3.552 10.462 7.800 1.00 95.25 79 ALA A N 1
ATOM 596 C CA . ALA A 1 79 ? 3.115 11.828 8.113 1.00 95.25 79 ALA A CA 1
ATOM 597 C C . ALA A 1 79 ? 3.189 12.784 6.902 1.00 95.25 79 ALA A C 1
ATOM 599 O O . ALA A 1 79 ? 2.287 13.588 6.681 1.00 95.25 79 ALA A O 1
ATOM 600 N N . LYS A 1 80 ? 4.237 12.672 6.071 1.00 95.62 80 LYS A N 1
ATOM 601 C CA . LYS A 1 80 ? 4.347 13.448 4.820 1.00 95.62 80 LYS A CA 1
ATOM 602 C C . LYS A 1 80 ? 3.286 13.051 3.794 1.00 95.62 80 LYS A C 1
ATOM 604 O O . LYS A 1 80 ? 2.770 13.913 3.094 1.00 95.62 80 LYS A O 1
ATOM 609 N N . ARG A 1 81 ? 2.978 11.756 3.706 1.00 96.00 81 ARG A N 1
ATOM 610 C CA . ARG A 1 81 ? 1.930 11.208 2.837 1.00 96.00 81 ARG A CA 1
ATOM 611 C C . ARG A 1 81 ? 0.555 11.739 3.237 1.00 96.00 81 ARG A C 1
ATOM 613 O O . ARG A 1 81 ? -0.177 12.193 2.369 1.00 96.00 81 ARG A O 1
ATOM 620 N N . VAL A 1 82 ? 0.248 11.749 4.536 1.00 96.31 82 VAL A N 1
ATOM 621 C CA . VAL A 1 82 ? -0.978 12.354 5.082 1.00 96.31 82 VAL A CA 1
ATOM 622 C C . VAL A 1 82 ? -1.068 13.825 4.681 1.00 96.31 82 VAL A C 1
ATOM 624 O O . VAL A 1 82 ? -2.059 14.217 4.076 1.00 96.31 82 VAL A O 1
ATOM 627 N N . ALA A 1 83 ? -0.011 14.613 4.910 1.00 96.69 83 ALA A N 1
ATOM 628 C CA . ALA A 1 83 ? 0.006 16.029 4.537 1.00 96.69 83 ALA A CA 1
ATOM 629 C C . ALA A 1 83 ? -0.238 16.247 3.032 1.00 96.69 83 ALA A C 1
ATOM 631 O O . ALA A 1 83 ? -1.096 17.044 2.663 1.00 96.69 83 ALA A O 1
ATOM 632 N N . ALA A 1 84 ? 0.446 15.492 2.167 1.00 96.38 84 ALA A N 1
ATOM 633 C CA . ALA A 1 84 ? 0.276 15.591 0.717 1.00 96.38 84 ALA A CA 1
ATOM 634 C C . ALA A 1 84 ? -1.144 15.210 0.254 1.00 96.38 84 ALA A C 1
ATOM 636 O O . ALA A 1 84 ? -1.694 15.846 -0.642 1.00 96.38 84 ALA A O 1
ATOM 637 N N . LEU A 1 85 ? -1.758 14.192 0.866 1.00 97.44 85 LEU A N 1
ATOM 638 C CA . LEU A 1 85 ? -3.136 13.792 0.563 1.00 97.44 85 LEU A CA 1
ATOM 639 C C . LEU A 1 85 ? -4.150 14.836 1.041 1.00 97.44 85 LEU A C 1
ATOM 641 O O . LEU A 1 85 ? -5.089 15.148 0.310 1.00 97.44 85 LEU A O 1
ATOM 645 N N . SER A 1 86 ? -3.941 15.413 2.225 1.00 97.44 86 SER A N 1
ATOM 646 C CA . SER A 1 86 ? -4.765 16.508 2.739 1.00 97.44 86 SER A CA 1
ATOM 647 C C . SER A 1 86 ? -4.671 17.755 1.855 1.00 97.44 86 SER A C 1
ATOM 649 O O . SER A 1 86 ? -5.699 18.334 1.510 1.00 97.44 86 SER A O 1
ATOM 651 N N . GLU A 1 87 ? -3.468 18.136 1.413 1.00 96.81 87 GLU A N 1
ATOM 652 C CA . GLU A 1 87 ? -3.260 19.221 0.439 1.00 96.81 87 GLU A CA 1
ATOM 653 C C . GLU A 1 87 ? -3.941 18.929 -0.909 1.00 96.81 87 GLU A C 1
ATOM 655 O O . GLU A 1 87 ? -4.450 19.840 -1.561 1.00 96.81 87 GLU A O 1
ATOM 660 N N . ALA A 1 88 ? -4.015 17.655 -1.302 1.00 95.75 88 ALA A N 1
ATOM 661 C CA . ALA A 1 88 ? -4.734 17.194 -2.488 1.00 95.75 88 ALA A CA 1
ATOM 662 C C . ALA A 1 88 ? -6.263 17.064 -2.292 1.00 95.75 88 ALA A C 1
ATOM 664 O O . ALA A 1 88 ? -6.954 16.584 -3.196 1.00 95.75 88 ALA A O 1
ATOM 665 N N . GLY A 1 89 ? -6.798 17.479 -1.139 1.00 96.75 89 GLY A N 1
ATOM 666 C CA . GLY A 1 89 ? -8.235 17.522 -0.853 1.00 96.75 89 GLY A CA 1
ATOM 667 C C . GLY A 1 89 ? -8.855 16.189 -0.432 1.00 96.75 89 GLY A C 1
ATOM 668 O O . GLY A 1 89 ? -10.077 16.049 -0.470 1.00 96.75 89 GLY A O 1
ATOM 669 N N . VAL A 1 90 ? -8.046 15.199 -0.049 1.00 97.75 90 VAL A N 1
ATOM 670 C CA . VAL A 1 90 ? -8.548 13.924 0.477 1.00 97.75 90 VAL A CA 1
ATOM 671 C C . VAL A 1 90 ? -8.998 14.112 1.925 1.00 97.75 90 VAL A C 1
ATOM 673 O O . VAL A 1 90 ? -8.273 14.694 2.733 1.00 97.75 90 VAL A O 1
ATOM 676 N N . SER A 1 91 ? -10.194 13.620 2.253 1.00 96.75 91 SER A N 1
ATOM 677 C CA . SER A 1 91 ? -10.756 13.767 3.596 1.00 96.75 91 SER A CA 1
ATOM 678 C C . SER A 1 91 ? -9.983 12.946 4.629 1.00 96.75 91 SER A C 1
ATOM 680 O O . SER A 1 91 ? -9.427 11.889 4.315 1.00 96.75 91 SER A O 1
ATOM 682 N N . GLU A 1 92 ? -9.980 13.405 5.879 1.00 95.88 92 GLU A N 1
ATOM 683 C CA . GLU A 1 92 ? -9.356 12.681 6.990 1.00 95.88 92 GLU A CA 1
ATOM 684 C C . GLU A 1 92 ? -9.977 11.286 7.169 1.00 95.88 92 GLU A C 1
ATOM 686 O O . GLU A 1 92 ? -9.252 10.310 7.367 1.00 95.88 92 GLU A O 1
ATOM 691 N N . GLU A 1 93 ? -11.298 11.155 6.980 1.00 95.12 93 GLU A N 1
ATOM 692 C CA . GLU A 1 93 ? -11.986 9.860 7.062 1.00 95.12 93 GLU A CA 1
ATOM 693 C C . GLU A 1 93 ? -11.580 8.892 5.949 1.00 95.12 93 GLU A C 1
ATOM 695 O O . GLU A 1 93 ? -11.700 7.679 6.111 1.00 95.12 93 GLU A O 1
ATOM 700 N N . SER A 1 94 ? -11.106 9.405 4.814 1.00 96.75 94 SER A N 1
ATOM 701 C CA . SER A 1 94 ? -10.551 8.565 3.755 1.00 96.75 94 SER A CA 1
ATOM 702 C C . SER A 1 94 ? -9.103 8.209 4.074 1.00 96.75 94 SER A C 1
ATOM 704 O O . SER A 1 94 ? -8.740 7.039 4.019 1.00 96.75 94 SER A O 1
ATOM 706 N N . ILE A 1 95 ? -8.284 9.192 4.465 1.00 97.44 95 ILE A N 1
ATOM 707 C CA . ILE A 1 95 ? -6.856 9.001 4.763 1.00 97.44 95 ILE A CA 1
ATOM 708 C C . ILE A 1 95 ? -6.641 7.960 5.864 1.00 97.44 95 ILE A C 1
ATOM 710 O O . ILE A 1 95 ? -5.711 7.162 5.755 1.00 97.44 95 ILE A O 1
ATOM 714 N N . VAL A 1 96 ? -7.510 7.916 6.882 1.00 96.38 96 VAL A N 1
ATOM 715 C CA . VAL A 1 96 ? -7.396 6.935 7.973 1.00 96.38 96 VAL A CA 1
ATOM 716 C C . VAL A 1 96 ? -7.430 5.488 7.473 1.00 96.38 96 VAL A C 1
ATOM 718 O O . VAL A 1 96 ? -6.863 4.636 8.135 1.00 96.38 96 VAL A O 1
ATOM 721 N N . ARG A 1 97 ? -8.011 5.197 6.294 1.00 97.25 97 ARG A N 1
ATOM 722 C CA . ARG A 1 97 ? -8.019 3.847 5.693 1.00 97.25 97 ARG A CA 1
ATOM 723 C C . ARG A 1 97 ? -6.629 3.335 5.292 1.00 97.25 97 ARG A C 1
ATOM 725 O O . ARG A 1 97 ? -6.524 2.173 4.912 1.00 97.25 97 ARG A O 1
ATOM 732 N N . ILE A 1 98 ? -5.597 4.181 5.300 1.00 97.56 98 ILE A N 1
ATOM 733 C CA . ILE A 1 98 ? -4.232 3.781 4.954 1.00 97.56 98 ILE A CA 1
ATOM 734 C C . ILE A 1 98 ? -3.576 3.081 6.146 1.00 97.56 98 ILE A C 1
ATOM 736 O O . ILE A 1 98 ? -3.319 3.707 7.173 1.00 97.56 98 ILE A O 1
ATOM 740 N N . ASP A 1 99 ? -3.180 1.825 5.960 1.00 96.44 99 ASP A N 1
ATOM 741 C CA . ASP A 1 99 ? -2.283 1.120 6.874 1.00 96.44 99 ASP A CA 1
ATOM 742 C C . ASP A 1 99 ? -0.837 1.617 6.644 1.00 96.44 99 ASP A C 1
ATOM 744 O O . ASP A 1 99 ? -0.176 1.288 5.648 1.00 96.44 99 ASP A O 1
ATOM 748 N N . GLY A 1 100 ? -0.368 2.502 7.533 1.00 88.81 100 GLY A N 1
ATOM 749 C CA . GLY A 1 100 ? 0.921 3.184 7.424 1.00 88.81 100 GLY A CA 1
ATOM 750 C C . GLY A 1 100 ? 1.574 3.486 8.785 1.00 88.81 100 GLY A C 1
ATOM 751 O O . GLY A 1 100 ? 1.024 4.278 9.548 1.00 88.81 100 GLY A O 1
ATOM 752 N N . PRO A 1 101 ? 2.782 2.964 9.084 1.00 91.25 101 PRO A N 1
ATOM 753 C CA . PRO A 1 101 ? 3.578 2.035 8.277 1.00 91.25 101 PRO A CA 1
ATOM 754 C C . PRO A 1 101 ? 2.839 0.728 7.981 1.00 91.25 101 PRO A C 1
ATOM 756 O O . PRO A 1 101 ? 2.146 0.207 8.842 1.00 91.25 101 PRO A O 1
ATOM 759 N N . VAL A 1 102 ? 3.002 0.225 6.762 1.00 95.75 102 VAL A N 1
ATOM 760 C CA . VAL A 1 102 ? 2.364 -1.014 6.308 1.00 95.75 102 VAL A CA 1
ATOM 761 C C . VAL A 1 102 ? 2.943 -2.259 6.994 1.00 95.75 102 VAL A C 1
ATOM 763 O O . VAL A 1 102 ? 4.159 -2.363 7.181 1.00 95.75 102 VAL A O 1
ATOM 766 N N . GLY A 1 103 ? 2.083 -3.239 7.259 1.00 96.69 103 GLY A N 1
ATOM 767 C CA . GLY A 1 103 ? 2.434 -4.550 7.787 1.00 96.69 103 GLY A CA 1
ATOM 768 C C . GLY A 1 103 ? 2.382 -4.634 9.312 1.00 96.69 103 GLY A C 1
ATOM 769 O O . GLY A 1 103 ? 2.606 -3.659 10.024 1.00 96.69 103 GLY A O 1
ATOM 770 N N . LEU A 1 104 ? 2.131 -5.844 9.822 1.00 96.62 104 LEU A N 1
ATOM 771 C CA . LEU A 1 104 ? 2.082 -6.094 11.266 1.00 96.62 104 LEU A CA 1
ATOM 772 C C . LEU A 1 104 ? 3.448 -5.862 11.928 1.00 96.62 104 LEU A C 1
ATOM 774 O O . LEU A 1 104 ? 4.492 -6.216 11.372 1.00 96.62 104 LEU A O 1
ATOM 778 N N . ASP A 1 105 ? 3.439 -5.353 13.160 1.00 95.12 105 ASP A N 1
ATOM 779 C CA . ASP A 1 105 ? 4.659 -5.212 13.956 1.00 95.12 105 ASP A CA 1
ATOM 780 C C . ASP A 1 105 ? 5.146 -6.577 14.465 1.00 95.12 105 ASP A C 1
ATOM 782 O O . ASP A 1 105 ? 4.804 -7.041 15.553 1.00 95.12 105 ASP A O 1
ATOM 786 N N . ILE A 1 106 ? 5.933 -7.244 13.622 1.00 96.56 106 ILE A N 1
ATOM 787 C CA . ILE A 1 106 ? 6.610 -8.511 13.925 1.00 96.56 106 ILE A CA 1
ATOM 788 C C . ILE A 1 106 ? 8.118 -8.319 14.153 1.00 96.56 106 ILE A C 1
ATOM 790 O O . ILE A 1 106 ? 8.866 -9.294 14.151 1.00 96.56 106 ILE A O 1
ATOM 794 N N . GLY A 1 107 ? 8.586 -7.070 14.287 1.00 95.06 107 GLY A N 1
ATOM 795 C CA . GLY A 1 107 ? 10.017 -6.751 14.331 1.00 95.06 107 GLY A CA 1
ATOM 796 C C . GLY A 1 107 ? 10.754 -6.980 13.003 1.00 95.06 107 GLY A C 1
ATOM 797 O O . GLY A 1 107 ? 11.949 -7.274 13.010 1.00 95.06 107 GLY A O 1
ATOM 798 N N . ALA A 1 108 ? 10.050 -6.876 11.869 1.00 95.19 108 ALA A N 1
ATOM 799 C CA . ALA A 1 108 ? 10.607 -7.112 10.538 1.00 95.19 108 ALA A CA 1
ATOM 800 C C . ALA A 1 108 ? 11.749 -6.138 10.195 1.00 95.19 108 ALA A C 1
ATOM 802 O O . ALA A 1 108 ? 11.643 -4.928 10.397 1.00 95.19 108 ALA A O 1
ATOM 803 N N . SER A 1 109 ? 12.827 -6.670 9.621 1.00 93.75 109 SER A N 1
ATOM 804 C CA . SER A 1 109 ? 14.052 -5.928 9.305 1.00 93.75 109 SER A CA 1
ATOM 805 C C . SER A 1 109 ? 14.550 -6.153 7.875 1.00 93.75 109 SER A C 1
ATOM 807 O O . SER A 1 109 ? 15.077 -5.231 7.248 1.00 93.75 109 SER A O 1
ATOM 809 N N . SER A 1 110 ? 14.362 -7.357 7.329 1.00 96.88 110 SER A N 1
ATOM 810 C CA . SER A 1 110 ? 14.734 -7.692 5.953 1.00 96.88 110 SER A CA 1
ATOM 811 C C . SER A 1 110 ? 13.565 -7.487 4.976 1.00 96.88 110 SER A C 1
ATOM 813 O O . SER A 1 110 ? 12.405 -7.550 5.384 1.00 96.88 110 SER A O 1
ATOM 815 N N . PRO A 1 111 ? 13.812 -7.303 3.662 1.00 94.88 111 PRO A N 1
ATOM 816 C CA . PRO A 1 111 ? 12.733 -7.210 2.674 1.00 94.88 111 PRO A CA 1
ATOM 817 C C . PRO A 1 111 ? 11.773 -8.408 2.685 1.00 94.88 111 PRO A C 1
ATOM 819 O O . PRO A 1 111 ? 10.576 -8.236 2.477 1.00 94.88 111 PRO A O 1
ATOM 822 N N . ALA A 1 112 ? 12.281 -9.614 2.960 1.00 97.25 112 ALA A N 1
ATOM 823 C CA . ALA A 1 112 ? 11.458 -10.818 3.057 1.00 97.25 112 ALA A CA 1
ATOM 824 C C . ALA A 1 112 ? 10.568 -10.805 4.310 1.00 97.25 112 ALA A C 1
ATOM 826 O O . ALA A 1 112 ? 9.390 -11.141 4.225 1.00 97.25 112 ALA A O 1
ATOM 827 N N . GLU A 1 113 ? 11.099 -10.373 5.457 1.00 97.88 113 GLU A N 1
ATOM 828 C CA . GLU A 1 113 ? 10.311 -10.210 6.686 1.00 97.88 113 GLU A CA 1
ATOM 829 C C . GLU A 1 113 ? 9.239 -9.128 6.529 1.00 97.88 113 GLU A C 1
ATOM 831 O O . GLU A 1 113 ? 8.105 -9.328 6.953 1.00 97.88 113 GLU A O 1
ATOM 836 N N . ILE A 1 114 ? 9.572 -8.014 5.870 1.00 96.88 114 ILE A N 1
ATOM 837 C CA . ILE A 1 114 ? 8.617 -6.943 5.561 1.00 96.88 114 ILE A CA 1
ATOM 838 C C . ILE A 1 114 ? 7.515 -7.470 4.634 1.00 96.88 114 ILE A C 1
ATOM 840 O O . ILE A 1 114 ? 6.338 -7.214 4.858 1.00 96.88 114 ILE A O 1
ATOM 844 N N . ALA A 1 115 ? 7.858 -8.258 3.613 1.00 96.88 115 ALA A N 1
ATOM 845 C CA . ALA A 1 115 ? 6.848 -8.874 2.756 1.00 96.88 115 ALA A CA 1
ATOM 846 C C . ALA A 1 115 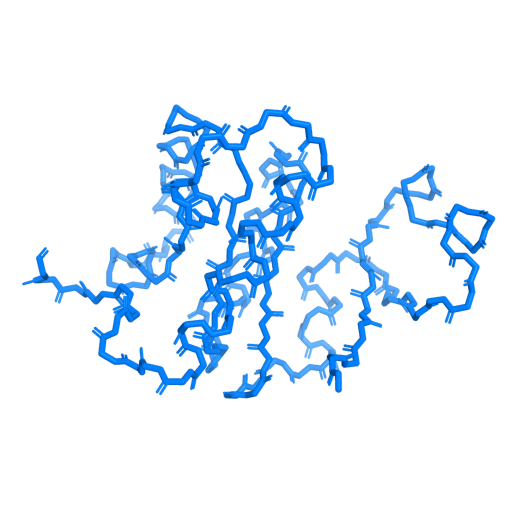? 5.905 -9.789 3.558 1.00 96.88 115 ALA A C 1
ATOM 848 O O . ALA A 1 115 ? 4.691 -9.741 3.366 1.00 96.88 115 ALA A O 1
ATOM 849 N N . VAL A 1 116 ? 6.437 -10.582 4.495 1.00 98.12 116 VAL A N 1
ATOM 850 C CA . VAL A 1 116 ? 5.620 -11.417 5.390 1.00 98.12 116 VAL A CA 1
ATOM 851 C C . VAL A 1 116 ? 4.713 -10.563 6.276 1.00 98.12 116 VAL A C 1
ATOM 853 O O . VAL A 1 116 ? 3.537 -10.898 6.409 1.00 98.12 116 VAL A O 1
ATOM 856 N N . SER A 1 117 ? 5.210 -9.461 6.846 1.00 98.31 117 SER A N 1
ATOM 857 C CA . SER A 1 117 ? 4.398 -8.595 7.710 1.00 98.31 117 SER A CA 1
ATOM 858 C C . SER A 1 117 ? 3.239 -7.937 6.959 1.00 98.31 117 SER A C 1
ATOM 860 O O . SER A 1 117 ? 2.120 -7.909 7.474 1.00 98.31 117 SER A O 1
ATOM 862 N N . ILE A 1 118 ? 3.474 -7.482 5.723 1.00 98.06 118 ILE A N 1
ATOM 863 C CA . ILE A 1 118 ? 2.448 -6.915 4.836 1.00 98.06 118 ILE A CA 1
ATOM 864 C C . ILE A 1 118 ? 1.405 -7.976 4.488 1.00 98.06 118 ILE A C 1
ATOM 866 O O . ILE A 1 118 ? 0.207 -7.753 4.638 1.00 98.06 118 ILE A O 1
ATOM 870 N N . MET A 1 119 ? 1.845 -9.165 4.070 1.00 97.94 119 MET A N 1
ATOM 871 C CA . MET A 1 119 ? 0.938 -10.255 3.698 1.00 97.94 119 MET A CA 1
ATOM 872 C C . MET A 1 119 ? 0.105 -10.752 4.886 1.00 97.94 119 MET A C 1
ATOM 874 O O . MET A 1 119 ? -1.056 -11.142 4.709 1.00 97.94 119 MET A O 1
ATOM 878 N N . ALA A 1 120 ? 0.678 -10.732 6.092 1.00 98.19 120 ALA A N 1
ATOM 879 C CA . ALA A 1 120 ? -0.030 -11.048 7.324 1.00 98.19 120 ALA A CA 1
ATOM 880 C C . ALA A 1 120 ? -1.105 -9.997 7.634 1.00 98.19 120 ALA A C 1
ATOM 882 O O . ALA A 1 120 ? -2.249 -10.379 7.870 1.00 98.19 120 ALA A O 1
ATOM 883 N N . GLU A 1 121 ? -0.781 -8.703 7.543 1.00 98.25 121 GLU A N 1
ATOM 884 C CA . GLU A 1 121 ? -1.752 -7.619 7.743 1.00 98.25 121 GLU A CA 1
ATOM 885 C C . GLU A 1 121 ? -2.871 -7.678 6.699 1.00 98.25 121 GLU A C 1
ATOM 887 O O . GLU A 1 121 ? -4.043 -7.718 7.056 1.00 98.25 121 GLU A O 1
ATOM 892 N N . MET A 1 122 ? -2.540 -7.824 5.413 1.00 98.00 122 MET A N 1
ATOM 893 C CA . MET A 1 122 ? -3.524 -8.021 4.340 1.00 98.00 122 MET A CA 1
ATOM 894 C C . MET A 1 122 ? -4.485 -9.175 4.646 1.00 98.00 122 MET A C 1
ATOM 896 O O . MET A 1 122 ? -5.701 -9.054 4.488 1.00 98.00 122 MET A O 1
ATOM 900 N N . THR A 1 123 ? -3.944 -10.310 5.093 1.00 98.06 123 THR A N 1
ATOM 901 C CA . THR A 1 123 ? -4.752 -11.486 5.428 1.00 98.06 123 THR A CA 1
ATOM 902 C C . THR A 1 123 ? -5.625 -11.227 6.651 1.00 98.06 123 THR A C 1
ATOM 904 O O . THR A 1 123 ? -6.795 -11.610 6.642 1.00 98.06 123 THR A O 1
ATOM 907 N N . GLU A 1 124 ? -5.102 -10.551 7.673 1.00 98.06 124 GLU A N 1
ATOM 908 C CA . GLU A 1 124 ? -5.871 -10.146 8.847 1.00 98.06 124 GLU A CA 1
ATOM 909 C C . GLU A 1 124 ? -7.039 -9.244 8.435 1.00 98.06 124 GLU A C 1
ATOM 911 O O . GLU A 1 124 ? -8.184 -9.609 8.663 1.00 98.06 124 GLU A O 1
ATOM 916 N N . ARG A 1 125 ? -6.788 -8.149 7.712 1.00 97.56 125 ARG A N 1
ATOM 917 C CA . ARG A 1 125 ? -7.808 -7.179 7.265 1.00 97.56 125 ARG A CA 1
ATOM 918 C C . ARG A 1 125 ? -8.878 -7.806 6.364 1.00 97.56 125 ARG A C 1
ATOM 920 O O . ARG A 1 125 ? -10.036 -7.366 6.343 1.00 97.56 125 ARG A O 1
ATOM 927 N N . LEU A 1 126 ? -8.516 -8.847 5.611 1.00 97.12 126 LEU A N 1
ATOM 928 C CA . LEU A 1 126 ? -9.452 -9.630 4.805 1.00 97.12 126 LEU A CA 1
ATOM 929 C C . LEU A 1 126 ? -10.355 -10.526 5.665 1.00 97.12 126 LEU A C 1
ATOM 931 O O . LEU A 1 126 ? -11.539 -10.669 5.359 1.00 97.12 126 LEU A O 1
ATOM 935 N N . ARG A 1 127 ? -9.803 -11.164 6.704 1.00 97.44 127 ARG A N 1
ATOM 936 C CA . ARG A 1 127 ? -10.515 -12.129 7.563 1.00 97.44 127 ARG A CA 1
ATOM 937 C C . ARG A 1 127 ? -11.229 -11.486 8.749 1.00 97.44 127 ARG A C 1
ATOM 939 O O . ARG A 1 127 ? -12.225 -12.040 9.203 1.00 97.44 127 ARG A O 1
ATOM 946 N N . HIS A 1 128 ? -10.756 -10.320 9.166 1.00 97.31 128 HIS A N 1
ATOM 947 C CA . HIS A 1 128 ? -11.187 -9.545 10.320 1.00 97.31 128 HIS A CA 1
ATOM 948 C C . HIS A 1 128 ? -11.474 -8.092 9.902 1.00 97.31 128 HIS A C 1
ATOM 950 O O . HIS A 1 128 ? -10.665 -7.195 10.135 1.00 97.31 128 HIS A O 1
ATOM 956 N N . PRO A 1 129 ? -12.612 -7.805 9.240 1.00 95.31 129 PRO A N 1
ATOM 957 C CA . PRO A 1 129 ? -12.953 -6.446 8.806 1.00 95.31 129 PRO A CA 1
ATOM 958 C C . PRO A 1 129 ? -13.056 -5.413 9.943 1.00 95.31 129 PRO A C 1
ATOM 960 O O . PRO A 1 129 ? -13.062 -4.206 9.692 1.00 95.31 129 PRO A O 1
ATOM 963 N N . GLU A 1 130 ? -13.191 -5.869 11.186 1.00 95.81 130 GLU A N 1
ATOM 964 C CA . GLU A 1 130 ? -13.143 -5.074 12.410 1.00 95.81 130 GLU A CA 1
ATOM 965 C C . GLU A 1 130 ? -11.760 -4.494 12.715 1.00 95.81 130 GLU A C 1
ATOM 967 O O . GLU A 1 130 ? -11.696 -3.479 13.399 1.00 95.81 130 GLU A O 1
ATOM 972 N N . THR A 1 131 ? -10.677 -5.085 12.195 1.00 95.38 131 THR A N 1
ATOM 973 C CA . THR A 1 131 ? -9.314 -4.573 12.414 1.00 95.38 131 THR A CA 1
ATOM 974 C C . THR A 1 131 ? -8.932 -3.478 11.422 1.00 95.38 131 THR A C 1
ATOM 976 O O . THR A 1 131 ? -7.954 -2.769 11.635 1.00 95.38 131 THR A O 1
ATOM 979 N N . ARG A 1 132 ? -9.722 -3.280 10.357 1.00 94.94 132 ARG A N 1
ATOM 980 C CA . ARG A 1 132 ? -9.493 -2.208 9.378 1.00 94.94 132 ARG A CA 1
ATOM 981 C C . ARG A 1 132 ? -9.535 -0.836 10.056 1.00 94.94 132 ARG A C 1
ATOM 983 O O . ARG A 1 132 ? -10.470 -0.606 10.827 1.00 94.94 132 ARG A O 1
ATOM 990 N N . PRO A 1 133 ? -8.608 0.080 9.725 1.00 90.75 133 PRO A N 1
ATOM 991 C CA . PRO A 1 133 ? -8.648 1.445 10.232 1.00 90.75 133 PRO A CA 1
ATOM 992 C C . PRO A 1 133 ? -9.993 2.129 9.948 1.00 90.75 133 PRO A C 1
ATOM 994 O O . PRO A 1 133 ? -10.561 1.986 8.860 1.00 90.75 133 PRO A O 1
ATOM 997 N N . ARG A 1 134 ? -10.523 2.868 10.927 1.00 83.44 134 ARG A N 1
ATOM 998 C CA . ARG A 1 134 ? -11.784 3.619 10.813 1.00 83.44 134 ARG A CA 1
ATOM 999 C C . ARG A 1 134 ? -11.633 4.986 11.466 1.00 83.44 134 ARG A C 1
ATOM 1001 O O . ARG A 1 134 ? -10.911 5.132 12.444 1.00 83.44 134 ARG A O 1
ATOM 1008 N N . ALA A 1 135 ? -12.352 5.981 10.954 1.00 67.62 135 ALA A N 1
ATOM 1009 C CA . ALA A 1 135 ? -12.425 7.282 11.606 1.00 67.62 135 ALA A CA 1
ATOM 1010 C C . ALA A 1 135 ? -13.090 7.133 12.989 1.00 67.62 135 ALA A C 1
ATOM 1012 O O . ALA A 1 135 ? -14.175 6.557 13.091 1.00 67.62 135 ALA A O 1
ATOM 1013 N N . GLY A 1 136 ? -12.444 7.649 14.041 1.00 58.56 136 GLY A N 1
ATOM 1014 C CA . GLY A 1 136 ? -12.982 7.663 15.408 1.00 58.56 136 GLY A CA 1
ATOM 1015 C C . GLY A 1 136 ? -12.629 6.465 16.301 1.00 58.56 136 GLY A C 1
ATOM 1016 O O . GLY A 1 136 ? -13.267 6.313 17.343 1.00 58.56 136 GLY A O 1
ATOM 1017 N N . SER A 1 137 ? -11.656 5.629 15.913 1.00 47.62 137 SER A N 1
ATOM 1018 C CA . SER A 1 137 ? -11.004 4.642 16.798 1.00 47.62 137 SER A CA 1
ATOM 1019 C C . SER A 1 137 ? -9.846 5.240 17.586 1.00 47.62 137 SER A C 1
ATOM 1021 O O . SER A 1 137 ? -9.074 5.994 16.952 1.00 47.62 137 SER A O 1
#

InterPro domains:
  IPR027051 XdhC Rossmann domain [PF13478] (1-122)
  IPR052698 Molybdenum Cofactor Utilization and Processing [PTHR30388] (1-134)

Solvent-accessible surface area (backbone atoms only — not comparable to full-atom values): 7943 Å² total; per-residue (Å²): 133,82,91,67,71,46,61,49,75,45,69,91,78,53,41,60,89,82,43,69,91,61,46,71,47,68,58,50,47,31,61,28,43,62,73,67,59,60,34,68,85,34,70,47,76,44,79,80,81,40,64,89,55,46,48,54,25,47,53,52,49,56,76,38,53,38,59,35,38,34,32,54,47,54,64,72,51,36,54,52,50,52,52,54,38,46,76,70,69,49,51,70,65,45,57,44,46,48,40,57,47,44,38,49,94,74,80,60,81,48,76,69,44,43,52,51,24,34,54,48,36,52,50,44,32,72,77,36,68,84,72,45,60,55,72,92,119

Radius of gyration: 14.41 Å; Cα contacts (8 Å, |Δi|>4): 200; chains: 1; bounding box: 29×36×35 Å

Sequence (137 aa):
GYDVALCDPRDSFASAERFPGERFLEGWPDEALEAHGVDARTAVVTLSHDPKIDTPALRVALSSEAFYIGALGSSRTHAKRVAALSEAGVSEESIVRIDGPVGLDIGASSPAEIAVSIMAEMTERLRHPETRPRAGS

pLDDT: mean 93.67, std 7.26, range [47.62, 98.5]

Mean predicted aligned error: 3.28 Å

Nearest PDB structures (foldseek):
  2we8-assembly2_B-3  TM=9.355E-01  e=2.918E-10  Mycolicibacterium smegmatis MC2 155
  2we7-assembly1_A-3  TM=9.382E-01  e=6.164E-10  Mycolicibacterium smegmatis MC2 155
  2we7-assembly2_B-2  TM=9.270E-01  e=8.959E-10  Mycolicibacterium smegmatis MC2 155
  2we8-assembly1_A-2  TM=9.360E-01  e=2.014E-09  Mycolicibacterium smegmatis MC2 155
  3on5-assembly1_A  TM=8.111E-01  e=9.083E-06  Halalkalibacterium halodurans

Foldseek 3Di:
DDQDEDEDQDCVPDDCVVVPPHHYQDDALLVSCVVVAAALDDAAADDDLDCVRVLSNLVNVLVYNHLYAEYDDDPVSLVVSVVSNVVVVHDPQSSQQYPPNAFDPPVDDDPVSSVVRNVVVVVCSVVPVVVGGGPPD